Protein AF-A0A738N742-F1 (afdb_monomer_lite)

pLDDT: mean 85.88, std 11.4, range [58.66, 97.5]

Sequence (65 aa):
KYKVDQIYVLRKQKNTDREYRFLDGYVKNPIYEDAVMHLFILVKDFLTSDWEGGVNYGLQNGYLL

Structure (mmCIF, N/CA/C/O backbone):
data_AF-A0A738N742-F1
#
_entry.id   AF-A0A738N742-F1
#
loop_
_atom_site.group_PDB
_atom_site.id
_atom_site.type_symbol
_atom_site.label_atom_id
_atom_site.label_alt_id
_atom_site.label_comp_id
_atom_site.label_asym_id
_atom_site.label_entity_id
_atom_site.label_seq_id
_atom_site.pdbx_PDB_ins_code
_atom_site.Cartn_x
_atom_site.Cartn_y
_atom_site.Cartn_z
_atom_site.occupancy
_atom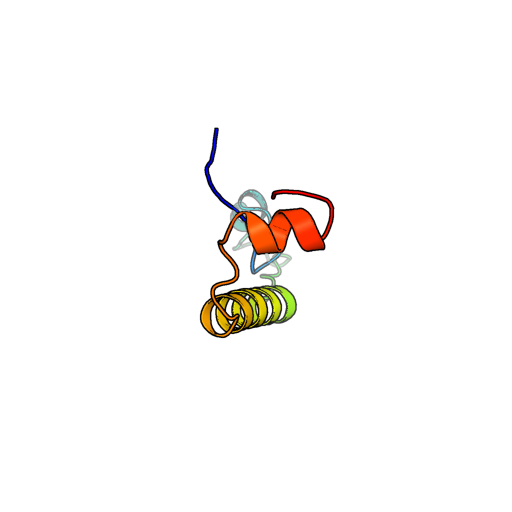_site.B_iso_or_equiv
_atom_site.auth_seq_id
_atom_site.auth_comp_id
_atom_site.auth_asym_id
_atom_site.auth_atom_id
_atom_site.pdbx_PDB_model_num
ATOM 1 N N . LYS A 1 1 ? 13.958 13.869 2.708 1.00 58.66 1 LYS A N 1
ATOM 2 C CA . LYS A 1 1 ? 14.543 13.071 3.820 1.00 58.66 1 LYS A CA 1
ATOM 3 C C . LYS A 1 1 ? 14.499 11.565 3.551 1.00 58.66 1 LYS A C 1
ATOM 5 O O . LYS A 1 1 ? 15.349 10.871 4.084 1.00 58.66 1 LYS A O 1
ATOM 10 N N . TYR A 1 2 ? 13.595 11.061 2.705 1.00 67.88 2 TYR A N 1
ATOM 11 C CA . TYR A 1 2 ? 13.568 9.641 2.354 1.00 67.88 2 TYR A CA 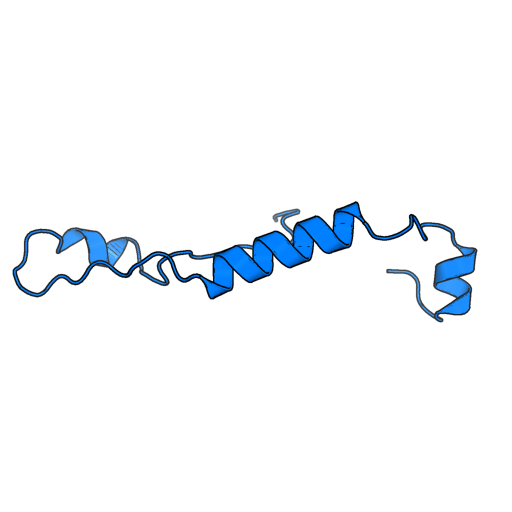1
ATOM 12 C C . TYR A 1 2 ? 13.599 9.470 0.837 1.00 67.88 2 TYR A C 1
ATOM 14 O O . TYR A 1 2 ? 12.881 10.173 0.135 1.00 67.88 2 TYR A O 1
ATOM 22 N N . LYS A 1 3 ? 14.469 8.572 0.363 1.00 84.44 3 LYS A N 1
ATOM 23 C CA . LYS A 1 3 ? 14.467 8.025 -1.000 1.00 84.44 3 LYS A CA 1
ATOM 24 C C . LYS A 1 3 ? 13.506 6.833 -1.019 1.00 84.44 3 LYS A C 1
ATOM 26 O O . LYS A 1 3 ? 13.938 5.691 -1.103 1.00 84.44 3 LYS A O 1
ATOM 31 N N . VAL A 1 4 ? 12.241 7.104 -0.721 1.00 87.06 4 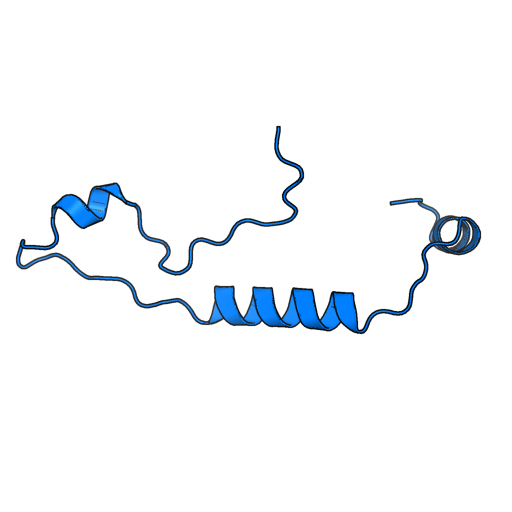VAL A N 1
ATOM 32 C CA . VAL A 1 4 ? 11.186 6.092 -0.652 1.00 87.06 4 VAL A CA 1
ATOM 33 C C . VAL A 1 4 ? 10.128 6.513 -1.646 1.00 87.06 4 VAL A C 1
ATOM 35 O O . VAL A 1 4 ? 9.563 7.595 -1.494 1.00 87.06 4 VAL A O 1
ATOM 38 N N . ASP A 1 5 ? 9.883 5.660 -2.633 1.00 87.69 5 ASP A N 1
ATOM 39 C CA . ASP A 1 5 ? 8.970 5.965 -3.733 1.00 87.69 5 ASP A CA 1
ATOM 40 C C . ASP A 1 5 ? 7.506 5.898 -3.283 1.00 87.69 5 ASP A C 1
ATOM 42 O O . ASP A 1 5 ? 6.690 6.710 -3.706 1.00 87.69 5 ASP A O 1
ATOM 46 N N . GLN A 1 6 ? 7.170 4.979 -2.366 1.00 89.88 6 GLN A N 1
ATOM 47 C CA . GLN A 1 6 ? 5.799 4.808 -1.883 1.00 89.88 6 GLN A CA 1
ATOM 48 C C . GLN A 1 6 ? 5.733 4.209 -0.468 1.00 89.88 6 GLN A C 1
ATOM 50 O O . GLN A 1 6 ? 6.547 3.367 -0.088 1.00 89.88 6 GLN A O 1
ATOM 55 N N . ILE A 1 7 ? 4.723 4.610 0.316 1.00 92.75 7 ILE A N 1
ATOM 56 C CA . ILE A 1 7 ? 4.408 4.039 1.638 1.00 92.75 7 ILE A CA 1
ATOM 57 C C . ILE A 1 7 ? 2.952 3.561 1.645 1.00 92.75 7 ILE A C 1
ATOM 59 O O . ILE A 1 7 ? 2.048 4.319 1.294 1.00 92.75 7 ILE A O 1
ATOM 63 N N . TYR A 1 8 ? 2.719 2.325 2.096 1.00 93.44 8 TYR A N 1
ATOM 64 C CA . TYR A 1 8 ? 1.384 1.732 2.231 1.00 93.44 8 TYR A CA 1
ATOM 65 C C . TYR A 1 8 ? 1.033 1.448 3.693 1.00 93.44 8 TYR A C 1
ATOM 67 O O . TYR A 1 8 ? 1.836 0.897 4.445 1.00 93.44 8 TYR A O 1
ATOM 75 N N . VAL A 1 9 ? -0.210 1.749 4.084 1.00 94.69 9 VAL A N 1
ATOM 76 C CA . VAL A 1 9 ? -0.778 1.370 5.389 1.00 94.69 9 VAL A CA 1
ATOM 77 C C . VAL A 1 9 ? -1.809 0.263 5.184 1.00 94.69 9 VAL A C 1
ATOM 79 O O . VAL A 1 9 ? -2.991 0.519 4.970 1.00 94.69 9 VAL A O 1
ATOM 82 N N . LEU A 1 10 ? -1.360 -0.988 5.291 1.00 95.50 10 LEU A N 1
ATOM 83 C CA . LEU A 1 10 ? -2.130 -2.180 4.905 1.00 95.50 10 LEU A CA 1
ATOM 84 C C . LEU A 1 10 ? -3.491 -2.335 5.594 1.00 95.50 10 LEU A C 1
ATOM 86 O O . LEU A 1 10 ? -4.405 -2.903 5.012 1.00 95.50 10 LEU A O 1
ATOM 90 N N . ARG A 1 11 ? -3.634 -1.864 6.836 1.00 94.44 11 ARG A N 1
ATOM 91 C CA . ARG A 1 11 ? -4.883 -1.971 7.616 1.00 94.44 11 ARG A CA 1
ATOM 92 C C . ARG A 1 11 ? -5.631 -0.648 7.742 1.00 94.44 11 ARG A C 1
ATOM 94 O O . ARG A 1 11 ? -6.635 -0.595 8.442 1.00 94.44 11 ARG A O 1
ATOM 101 N N . LYS A 1 12 ? -5.119 0.425 7.125 1.00 93.56 12 LYS A N 1
ATOM 102 C CA . LYS A 1 12 ? -5.667 1.792 7.220 1.00 93.56 12 LYS A CA 1
ATOM 103 C C . LYS A 1 12 ? -6.062 2.167 8.665 1.00 93.56 12 LYS A C 1
ATOM 105 O O . LYS A 1 12 ? -7.120 2.734 8.900 1.00 93.56 12 LYS A O 1
ATOM 110 N N . GLN A 1 13 ? -5.230 1.782 9.636 1.00 92.50 13 GLN A N 1
ATOM 111 C CA . GLN A 1 13 ? -5.513 1.894 11.070 1.00 92.50 13 GLN A CA 1
ATOM 112 C C . GLN A 1 13 ? -4.344 2.575 11.778 1.00 92.50 13 GLN A C 1
ATOM 114 O O . GLN A 1 13 ? -3.183 2.284 11.470 1.00 92.50 13 GLN A O 1
ATOM 119 N N . LYS A 1 14 ? -4.637 3.472 12.727 1.00 92.00 14 LYS A N 1
ATOM 120 C CA . LYS A 1 14 ? -3.597 4.135 13.517 1.00 92.00 14 LYS A CA 1
ATOM 121 C C . LYS A 1 14 ? -3.062 3.175 14.572 1.00 92.00 14 LYS A C 1
ATOM 123 O O . LYS A 1 14 ? -3.772 2.312 15.082 1.00 92.00 14 LYS A O 1
ATOM 128 N N . ASN A 1 15 ? -1.790 3.336 14.927 1.00 91.06 15 ASN A N 1
ATOM 129 C CA . ASN A 1 15 ? -1.201 2.497 15.965 1.00 91.06 15 ASN A CA 1
ATOM 130 C C . ASN A 1 15 ? -1.818 2.769 17.351 1.00 91.06 15 ASN A C 1
ATOM 132 O O . ASN A 1 15 ? -1.949 1.829 18.125 1.00 91.06 15 ASN A O 1
ATOM 136 N N . THR A 1 16 ? -2.252 4.005 17.621 1.00 89.00 16 THR A N 1
ATOM 137 C CA . THR A 1 16 ? -2.948 4.410 18.860 1.00 89.00 16 THR A CA 1
ATOM 138 C C . THR A 1 16 ? -4.216 3.602 19.104 1.00 89.00 16 THR A C 1
ATOM 140 O O . THR A 1 16 ? -4.489 3.192 20.223 1.00 89.00 16 THR A O 1
ATOM 143 N N . ASP A 1 17 ? -4.952 3.269 18.043 1.00 85.19 17 ASP A N 1
ATOM 144 C CA . ASP A 1 17 ? -6.213 2.534 18.165 1.00 85.19 17 ASP A CA 1
ATOM 145 C C . ASP A 1 17 ? -5.988 1.115 18.723 1.00 85.19 17 ASP A C 1
ATOM 147 O O . ASP A 1 17 ? -6.895 0.517 19.295 1.00 85.19 17 ASP A O 1
ATOM 151 N N . ARG A 1 18 ? -4.765 0.569 18.605 1.00 86.62 18 ARG A N 1
ATOM 152 C CA . ARG A 1 18 ? -4.402 -0.754 19.141 1.00 86.62 18 ARG A CA 1
ATOM 153 C C . ARG A 1 18 ? -4.293 -0.787 20.663 1.00 86.62 18 ARG A C 1
ATOM 155 O O . ARG A 1 18 ? -4.266 -1.891 21.206 1.00 86.62 18 ARG A O 1
ATOM 162 N N . GLU A 1 19 ? -4.211 0.358 21.333 1.00 89.94 19 GLU A N 1
ATOM 163 C CA . GLU A 1 19 ? -4.191 0.435 22.800 1.00 89.94 19 GLU A CA 1
ATOM 164 C C . GLU A 1 19 ? -5.509 -0.081 23.396 1.00 89.94 19 GLU A C 1
ATOM 166 O O . GLU A 1 19 ? -5.519 -0.699 24.456 1.00 89.94 19 GLU A O 1
ATOM 171 N N . TYR A 1 20 ? -6.606 0.046 22.647 1.00 89.56 20 TYR A N 1
ATOM 172 C CA . TYR A 1 20 ? -7.942 -0.404 23.034 1.00 89.56 20 TYR A CA 1
ATOM 173 C C . TYR A 1 20 ? -8.253 -1.855 22.644 1.00 89.56 20 TYR A C 1
ATOM 175 O O . TYR A 1 20 ? -9.405 -2.262 22.713 1.00 89.56 20 TYR A O 1
ATOM 183 N N . ARG A 1 21 ? -7.258 -2.661 22.237 1.00 87.12 21 ARG A N 1
ATOM 184 C CA . ARG A 1 21 ? -7.466 -4.015 21.673 1.00 87.12 21 ARG A CA 1
ATOM 185 C C . ARG A 1 21 ? -8.319 -4.952 22.535 1.00 87.12 21 ARG A C 1
ATOM 187 O O . ARG A 1 21 ? -8.934 -5.863 21.990 1.00 87.12 21 ARG A O 1
ATOM 194 N N . PHE A 1 22 ? -8.292 -4.770 23.851 1.00 90.56 22 PHE A N 1
ATOM 195 C CA . PHE A 1 22 ? -9.020 -5.605 24.808 1.00 90.56 22 PHE A CA 1
ATOM 196 C C . PHE A 1 22 ? -10.398 -5.048 25.185 1.00 90.56 22 PHE A C 1
ATOM 198 O O . PHE A 1 22 ? -11.088 -5.665 25.984 1.00 90.56 22 PHE A O 1
ATOM 205 N N . LEU A 1 23 ? -10.789 -3.889 24.647 1.00 92.00 23 LEU A N 1
ATOM 206 C CA . LEU A 1 23 ? -12.134 -3.352 24.822 1.00 92.00 23 LEU A CA 1
ATOM 207 C C . LEU A 1 23 ? -13.087 -4.005 23.820 1.00 92.00 23 LEU A C 1
ATOM 209 O O . LEU A 1 23 ? -12.738 -4.187 22.653 1.00 92.00 23 LEU A O 1
ATOM 213 N N . ASP A 1 24 ? -14.317 -4.266 24.256 1.00 87.88 24 ASP A N 1
ATOM 214 C CA . ASP A 1 24 ? -15.336 -4.979 23.472 1.00 87.88 24 ASP A CA 1
ATOM 215 C C . ASP A 1 24 ? -15.694 -4.293 22.138 1.00 87.88 24 ASP A C 1
ATOM 217 O O . ASP A 1 24 ? -16.181 -4.936 21.213 1.00 87.88 24 ASP A O 1
ATOM 221 N N . GLY A 1 25 ? -15.426 -2.988 22.007 1.00 88.25 25 GLY A N 1
ATOM 222 C CA . GLY A 1 25 ? -15.678 -2.214 20.786 1.00 88.25 25 GLY A CA 1
ATOM 223 C C . GLY A 1 25 ? -14.531 -2.197 19.769 1.00 88.25 25 GLY A C 1
ATOM 224 O O . GLY A 1 25 ? -14.665 -1.573 18.716 1.00 88.25 25 GLY A O 1
ATOM 225 N N . TYR A 1 26 ? -13.386 -2.821 20.058 1.00 91.25 26 TYR A N 1
ATOM 226 C CA . TYR A 1 26 ? -12.238 -2.763 19.157 1.00 91.25 26 TYR A CA 1
ATOM 227 C C . TYR A 1 26 ? -12.420 -3.672 17.938 1.00 91.25 26 TYR A C 1
ATOM 229 O O . TYR A 1 26 ? -12.445 -4.899 18.038 1.00 91.25 26 TYR A O 1
ATOM 237 N N . VAL A 1 27 ? -12.434 -3.060 16.752 1.00 90.94 27 VAL A N 1
ATOM 238 C CA . VAL A 1 27 ? -12.450 -3.776 15.474 1.00 90.94 27 VAL A CA 1
ATOM 239 C C . VAL A 1 27 ? -11.073 -3.689 14.825 1.00 90.94 27 VAL A C 1
ATOM 241 O O . VAL A 1 27 ? -10.552 -2.614 14.527 1.00 90.94 27 VAL A O 1
ATOM 244 N N . LYS A 1 28 ? -10.456 -4.850 14.595 1.00 92.00 28 LYS A N 1
ATOM 245 C CA . LYS A 1 28 ? -9.198 -4.948 13.853 1.00 92.00 28 LYS A CA 1
ATOM 246 C C . LYS A 1 28 ? -9.493 -4.940 12.357 1.00 92.00 28 LYS A C 1
ATOM 248 O O . LYS A 1 28 ? -10.033 -5.917 11.841 1.00 92.00 28 LYS A O 1
ATOM 253 N N . ASN A 1 29 ? -9.046 -3.903 11.652 1.00 94.75 29 ASN A N 1
ATOM 254 C CA . ASN A 1 29 ? -9.215 -3.844 10.202 1.00 94.75 29 ASN A CA 1
ATOM 255 C C . ASN A 1 29 ? -8.470 -5.001 9.512 1.00 94.75 29 ASN A C 1
ATOM 257 O O . ASN A 1 29 ? -7.348 -5.346 9.927 1.00 94.75 29 ASN A O 1
ATOM 261 N N . PRO A 1 30 ? -9.049 -5.600 8.456 1.00 95.38 30 PRO A N 1
ATOM 262 C CA . PRO A 1 30 ? -8.347 -6.571 7.628 1.00 95.38 30 PRO A CA 1
ATOM 263 C C . PRO A 1 30 ? -7.167 -5.906 6.907 1.00 95.38 30 PRO A C 1
ATOM 265 O O . PRO A 1 30 ? -7.002 -4.686 6.924 1.00 95.38 30 PRO A O 1
ATOM 268 N N . ILE A 1 31 ? -6.308 -6.721 6.297 1.00 95.62 31 ILE A N 1
ATOM 269 C CA . ILE A 1 31 ? -5.385 -6.190 5.292 1.00 95.62 31 ILE A CA 1
ATOM 270 C C . ILE A 1 31 ? -6.234 -5.887 4.065 1.00 95.62 31 ILE A C 1
ATOM 272 O O . ILE A 1 31 ? -6.942 -6.774 3.593 1.00 95.62 31 ILE A O 1
ATOM 276 N N . TYR A 1 32 ? -6.198 -4.648 3.593 1.00 96.75 32 TYR A N 1
ATOM 277 C CA . TYR A 1 32 ? -6.938 -4.282 2.401 1.00 96.75 32 TYR A CA 1
ATOM 278 C C . TYR A 1 32 ? -6.202 -4.780 1.159 1.00 96.75 32 TYR A C 1
ATOM 280 O O . TYR A 1 32 ? -5.001 -4.559 0.992 1.00 96.75 32 TYR A O 1
ATOM 288 N N . GLU A 1 33 ? -6.947 -5.477 0.308 1.00 97.19 33 GLU A N 1
ATOM 289 C CA . GLU A 1 33 ? -6.445 -6.073 -0.925 1.00 97.19 33 GLU A CA 1
ATOM 290 C C . GLU A 1 33 ? -5.949 -5.014 -1.913 1.00 97.19 33 GLU A C 1
ATOM 292 O O . GLU A 1 33 ? -4.937 -5.228 -2.570 1.00 97.19 33 GLU A O 1
ATOM 297 N N . ASP A 1 34 ? -6.589 -3.845 -1.958 1.00 95.62 34 ASP A N 1
ATOM 298 C CA . ASP A 1 34 ? -6.218 -2.740 -2.848 1.00 95.62 34 ASP A CA 1
ATOM 299 C C . ASP A 1 34 ? -4.746 -2.322 -2.696 1.00 95.62 34 ASP A C 1
ATOM 301 O O . ASP A 1 34 ? -4.035 -2.174 -3.688 1.00 95.62 34 ASP A O 1
ATOM 305 N N . ALA A 1 35 ? -4.256 -2.205 -1.460 1.00 94.25 35 ALA A N 1
ATOM 306 C CA . ALA A 1 35 ? -2.869 -1.859 -1.172 1.00 94.25 35 ALA A CA 1
ATOM 307 C C . ALA A 1 35 ? -1.894 -2.953 -1.633 1.00 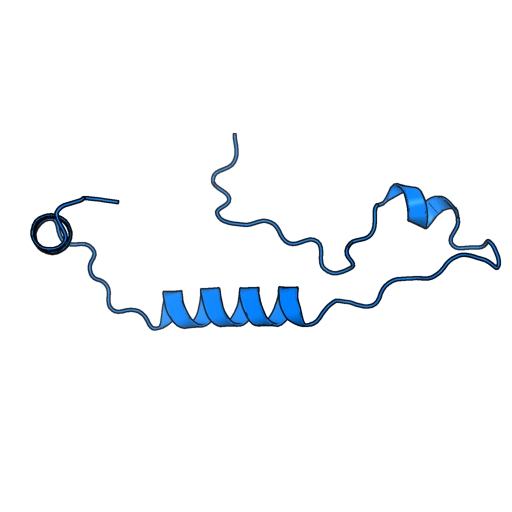94.25 35 ALA A C 1
ATOM 309 O O . ALA A 1 35 ? -0.812 -2.646 -2.132 1.00 94.25 35 ALA A O 1
ATOM 310 N N . VAL A 1 36 ? -2.276 -4.223 -1.480 1.00 96.56 36 VAL A N 1
ATOM 311 C CA . VAL A 1 36 ? -1.453 -5.369 -1.891 1.00 96.56 36 VAL A CA 1
ATOM 312 C C . VAL A 1 36 ? -1.414 -5.479 -3.410 1.00 96.56 36 VAL A C 1
ATOM 314 O O . VAL A 1 36 ? -0.336 -5.597 -3.987 1.00 96.56 36 VAL A O 1
ATOM 317 N N . MET A 1 37 ? -2.573 -5.388 -4.059 1.00 97.50 37 MET A N 1
ATOM 318 C CA . MET A 1 37 ? -2.697 -5.479 -5.510 1.00 97.50 37 MET A CA 1
ATOM 319 C C . MET A 1 37 ? -1.992 -4.322 -6.202 1.00 97.50 37 MET A C 1
ATOM 321 O O . MET A 1 37 ? -1.274 -4.547 -7.171 1.00 97.50 37 MET A O 1
ATOM 325 N N . HIS A 1 38 ? -2.118 -3.102 -5.680 1.00 96.31 38 HIS A N 1
ATOM 326 C CA . HIS A 1 38 ? -1.400 -1.960 -6.230 1.00 96.31 38 HIS A CA 1
ATOM 327 C C . HIS A 1 38 ? 0.117 -2.123 -6.090 1.00 96.31 38 HIS A C 1
ATOM 329 O O . HIS A 1 38 ? 0.846 -1.850 -7.041 1.00 96.31 38 HIS A O 1
ATOM 335 N N . LEU A 1 39 ? 0.612 -2.570 -4.930 1.00 96.38 39 LEU A N 1
ATOM 336 C CA . LEU A 1 39 ? 2.042 -2.834 -4.746 1.00 96.38 39 LEU A CA 1
ATOM 337 C C . LEU A 1 39 ? 2.533 -3.916 -5.716 1.00 96.38 39 LEU A C 1
ATOM 339 O O . LEU A 1 39 ? 3.572 -3.750 -6.348 1.00 96.38 39 LEU A O 1
ATOM 343 N N . PHE A 1 40 ? 1.777 -5.005 -5.852 1.00 96.94 40 PHE A N 1
ATOM 344 C CA . PHE A 1 40 ? 2.116 -6.102 -6.752 1.00 96.94 40 PHE A CA 1
ATOM 345 C C . PHE A 1 40 ? 2.175 -5.646 -8.211 1.00 96.94 40 PHE A C 1
ATOM 347 O O . PHE A 1 40 ? 3.162 -5.921 -8.887 1.00 96.94 40 PHE A O 1
ATOM 354 N N . ILE A 1 41 ? 1.146 -4.937 -8.683 1.00 97.31 41 ILE A N 1
ATOM 355 C CA . ILE A 1 41 ? 1.080 -4.435 -10.059 1.00 97.31 41 ILE A CA 1
ATOM 356 C C . ILE A 1 41 ? 2.239 -3.478 -10.323 1.00 97.31 41 ILE A C 1
ATOM 358 O O . ILE A 1 41 ? 2.951 -3.681 -11.295 1.00 97.31 41 ILE A O 1
ATOM 362 N N . LEU A 1 42 ? 2.495 -2.522 -9.424 1.00 95.62 42 LEU A N 1
ATOM 363 C CA . LEU A 1 42 ? 3.583 -1.554 -9.577 1.00 95.62 42 LEU A CA 1
ATOM 364 C C . LEU A 1 42 ? 4.948 -2.240 -9.700 1.00 95.62 42 LEU A C 1
ATOM 366 O O . LEU A 1 42 ? 5.724 -1.914 -10.592 1.00 95.62 42 LEU A O 1
ATOM 370 N N . VAL A 1 43 ? 5.237 -3.207 -8.826 1.00 95.38 43 VAL A N 1
ATOM 371 C CA . VAL A 1 43 ? 6.506 -3.948 -8.864 1.00 95.38 43 VAL A CA 1
ATOM 372 C C . VAL A 1 43 ? 6.599 -4.808 -10.119 1.00 95.38 43 VAL A C 1
ATOM 374 O O 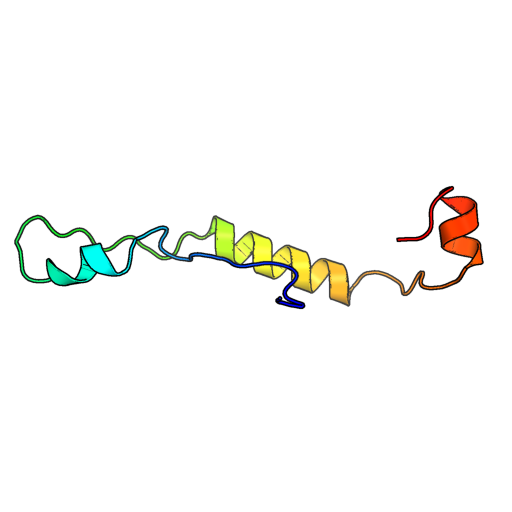. VAL A 1 43 ? 7.636 -4.817 -10.773 1.00 95.38 43 VAL A O 1
ATOM 377 N N . LYS A 1 44 ? 5.529 -5.527 -10.467 1.00 96.38 44 LYS A N 1
ATOM 378 C CA . LYS A 1 44 ? 5.481 -6.358 -11.672 1.00 96.38 44 LYS A CA 1
ATOM 379 C C . LYS A 1 44 ? 5.722 -5.498 -12.912 1.00 96.38 44 LYS A C 1
ATOM 381 O O . LYS A 1 44 ? 6.611 -5.828 -13.683 1.00 96.38 44 LYS A O 1
ATOM 386 N N . ASP A 1 45 ? 4.996 -4.394 -13.058 1.00 94.81 45 ASP A N 1
ATOM 387 C CA . ASP A 1 45 ? 5.101 -3.497 -14.207 1.00 94.81 45 ASP A CA 1
ATOM 388 C C . ASP A 1 45 ? 6.510 -2.895 -14.307 1.00 94.81 45 ASP A C 1
ATOM 390 O O . ASP A 1 45 ? 7.093 -2.934 -15.383 1.00 94.81 45 ASP A O 1
ATOM 394 N N . PHE A 1 46 ? 7.103 -2.455 -13.190 1.00 90.88 46 PHE A N 1
ATOM 395 C CA . PHE A 1 46 ? 8.488 -1.963 -13.148 1.00 90.88 46 PHE A CA 1
ATOM 396 C C . PHE A 1 46 ? 9.526 -3.029 -13.533 1.00 90.88 46 PHE A C 1
ATOM 398 O O . PHE A 1 46 ? 10.519 -2.733 -14.190 1.00 90.88 46 PHE A O 1
ATOM 405 N N . LEU A 1 47 ? 9.326 -4.283 -13.120 1.00 91.62 47 LEU A N 1
ATOM 406 C CA . LEU A 1 47 ? 10.247 -5.374 -13.452 1.00 91.62 47 LEU A CA 1
ATOM 407 C C . LEU A 1 47 ? 10.076 -5.881 -14.888 1.00 91.62 47 LEU A C 1
ATOM 409 O O . LEU A 1 47 ? 11.000 -6.486 -15.426 1.00 91.62 47 LEU A O 1
ATOM 413 N N . THR A 1 48 ? 8.902 -5.675 -15.489 1.00 92.06 48 THR A N 1
ATOM 414 C CA . THR A 1 48 ? 8.606 -6.077 -16.872 1.00 92.06 48 THR A CA 1
ATOM 415 C C . THR A 1 48 ? 8.715 -4.939 -17.881 1.00 92.06 48 THR A C 1
ATOM 417 O O . THR A 1 48 ? 8.616 -5.202 -19.075 1.00 92.06 48 THR A O 1
ATOM 420 N N . SER A 1 49 ? 8.878 -3.691 -17.435 1.00 85.50 49 SER A N 1
ATOM 421 C CA . SER A 1 49 ? 9.081 -2.560 -18.335 1.00 85.50 49 SER A CA 1
ATOM 422 C C . SER A 1 49 ? 10.450 -2.652 -18.989 1.00 85.50 49 SER A C 1
ATOM 424 O O . SER A 1 49 ? 11.447 -2.930 -18.314 1.00 85.50 49 SER A O 1
ATOM 426 N N . ASP A 1 50 ? 10.499 -2.378 -20.289 1.00 81.00 50 ASP A N 1
ATOM 427 C CA . ASP A 1 50 ? 11.761 -2.255 -21.000 1.00 81.00 50 ASP A CA 1
ATOM 428 C C . ASP A 1 50 ? 12.606 -1.137 -20.381 1.00 81.00 50 ASP A C 1
ATOM 430 O O . ASP A 1 50 ? 12.104 -0.108 -19.919 1.00 81.00 50 ASP A O 1
ATOM 434 N N . TRP A 1 51 ? 13.921 -1.338 -20.357 1.00 70.88 51 TRP A N 1
ATOM 435 C CA . TRP A 1 51 ? 14.831 -0.289 -19.922 1.00 70.88 51 TRP A CA 1
ATOM 436 C C . TRP A 1 51 ? 14.889 0.811 -20.988 1.00 70.88 51 TRP A C 1
ATOM 438 O O . TRP A 1 51 ? 15.645 0.726 -21.955 1.00 70.88 51 TRP A O 1
ATOM 448 N N . GLU A 1 52 ? 14.124 1.878 -20.787 1.00 65.81 52 GLU A N 1
ATOM 449 C CA . GLU A 1 52 ? 14.082 3.048 -21.675 1.00 65.81 52 GLU A CA 1
ATOM 450 C C . GLU A 1 52 ? 15.009 4.188 -21.193 1.00 65.81 52 GLU A C 1
ATOM 452 O O . GLU A 1 52 ? 14.822 5.363 -21.501 1.00 65.81 52 GLU A O 1
ATOM 457 N N . GLY A 1 53 ? 16.051 3.860 -20.421 1.00 59.50 53 GLY A N 1
ATOM 458 C CA . GLY A 1 53 ? 16.917 4.814 -19.710 1.00 59.50 53 GLY A CA 1
ATOM 459 C C . GLY A 1 53 ? 17.958 5.556 -20.562 1.00 59.50 53 GLY A C 1
ATOM 460 O O . GLY A 1 53 ? 19.063 5.819 -20.088 1.00 59.50 53 GLY A O 1
ATOM 461 N N . GLY A 1 54 ? 17.658 5.857 -21.827 1.00 65.88 54 GLY A N 1
ATOM 462 C CA . GLY A 1 54 ? 18.533 6.633 -22.707 1.00 65.88 54 GLY A CA 1
ATOM 463 C C . GLY A 1 54 ? 18.090 8.092 -22.825 1.00 65.88 54 GLY A C 1
ATOM 464 O O . GLY A 1 54 ? 16.904 8.370 -22.957 1.00 65.88 54 GLY A O 1
ATOM 465 N N . VAL A 1 55 ? 19.039 9.035 -22.889 1.00 63.62 55 VAL A N 1
ATOM 466 C CA . VAL A 1 55 ? 18.758 10.474 -23.119 1.00 63.62 55 VAL A CA 1
ATOM 467 C C . VAL A 1 55 ? 17.875 10.695 -24.359 1.00 63.62 55 VAL A C 1
ATOM 469 O O . VAL A 1 55 ? 17.011 11.566 -24.356 1.00 63.62 55 VAL A O 1
ATOM 472 N N . ASN A 1 56 ? 18.029 9.861 -25.392 1.00 67.69 56 ASN A N 1
ATOM 473 C CA . ASN A 1 56 ? 17.205 9.907 -26.604 1.00 67.69 56 ASN A CA 1
ATOM 474 C C . ASN A 1 56 ? 15.723 9.591 -26.355 1.00 67.69 56 ASN A C 1
ATOM 476 O O . ASN A 1 56 ? 14.875 10.165 -27.029 1.00 67.69 56 ASN A O 1
ATOM 480 N N . TYR A 1 57 ? 15.408 8.723 -25.392 1.00 70.50 57 TYR A N 1
ATOM 481 C CA . TYR A 1 57 ? 14.028 8.383 -25.053 1.00 70.50 57 TYR A CA 1
ATOM 482 C C . TYR A 1 57 ? 13.331 9.546 -24.333 1.00 70.50 57 TYR A C 1
ATOM 484 O O . TYR A 1 57 ? 12.239 9.962 -24.717 1.00 70.50 57 TYR A O 1
ATOM 492 N N . GLY A 1 58 ? 14.006 10.171 -23.362 1.00 66.62 58 GLY A N 1
ATOM 493 C CA . GLY A 1 58 ? 13.477 11.375 -22.712 1.00 66.62 58 GLY A CA 1
ATOM 494 C C . GLY A 1 58 ? 13.392 12.588 -23.648 1.00 66.62 58 GLY A C 1
ATOM 495 O O . GLY A 1 58 ? 12.451 13.374 -23.568 1.00 66.62 58 GLY A O 1
ATOM 496 N N . LEU A 1 59 ? 14.314 12.715 -24.610 1.00 71.69 59 LEU A N 1
ATOM 497 C CA . LEU A 1 59 ? 14.219 13.732 -25.664 1.00 71.69 59 LEU A CA 1
ATOM 498 C C . LEU A 1 59 ? 13.013 13.505 -26.591 1.00 71.69 59 LEU A C 1
ATOM 500 O O . LEU A 1 59 ? 12.370 14.479 -26.973 1.00 71.69 59 LEU A O 1
ATOM 504 N N . GLN A 1 60 ? 12.674 12.253 -26.926 1.00 76.12 60 GLN A N 1
ATOM 505 C CA . GLN A 1 60 ? 11.478 11.929 -27.718 1.00 76.12 60 GLN A CA 1
ATOM 506 C C . GLN A 1 60 ? 10.175 12.232 -26.967 1.00 76.12 60 GLN A C 1
ATOM 508 O O . GLN A 1 60 ? 9.231 12.735 -27.571 1.00 76.12 60 GLN A O 1
ATOM 513 N N . ASN A 1 61 ? 10.143 11.995 -25.654 1.00 75.12 61 ASN A N 1
ATOM 514 C CA . ASN A 1 61 ? 8.985 12.294 -24.805 1.00 75.12 61 ASN A CA 1
ATOM 515 C C . ASN A 1 61 ? 8.880 13.778 -24.402 1.00 75.12 61 ASN A C 1
ATOM 517 O O . ASN A 1 61 ? 7.882 14.191 -23.812 1.00 75.12 61 ASN A O 1
ATOM 521 N N . GLY A 1 62 ? 9.886 14.596 -24.733 1.00 78.94 62 GLY A N 1
ATOM 522 C CA . GLY A 1 62 ? 9.916 16.031 -24.440 1.00 78.94 62 GLY A CA 1
ATOM 523 C C . GLY A 1 62 ? 10.255 16.382 -22.986 1.00 78.94 62 GLY A C 1
ATOM 524 O O . GLY A 1 62 ? 10.208 17.558 -22.624 1.00 78.94 62 GLY A O 1
ATOM 525 N N . TYR A 1 63 ? 10.609 15.397 -22.156 1.00 70.38 63 TYR A N 1
ATOM 526 C CA . TYR A 1 63 ? 11.050 15.586 -20.775 1.00 70.38 63 TYR A CA 1
ATOM 527 C C . TYR A 1 63 ? 11.959 14.436 -20.310 1.00 70.38 63 TYR A C 1
ATOM 529 O O . TYR A 1 63 ? 11.813 13.287 -20.722 1.00 70.38 63 TYR A O 1
ATOM 537 N N . LEU A 1 64 ? 12.898 14.751 -19.416 1.00 67.94 64 LEU A N 1
ATOM 538 C CA . LEU A 1 64 ? 13.760 13.781 -18.737 1.00 67.94 64 LEU A CA 1
ATOM 539 C C . LEU A 1 64 ? 13.267 13.682 -17.286 1.00 67.94 64 LEU A C 1
ATOM 541 O O . LEU A 1 64 ? 13.367 14.668 -16.555 1.00 67.94 64 LEU A O 1
ATOM 545 N N . LEU A 1 65 ? 12.671 12.545 -16.913 1.00 61.91 65 LEU A N 1
ATOM 546 C CA . LEU A 1 65 ? 12.352 12.204 -15.518 1.00 61.91 65 LEU A CA 1
ATOM 547 C C . LEU A 1 65 ? 13.580 11.612 -14.821 1.00 61.91 65 LEU A C 1
ATOM 549 O O . LEU A 1 65 ? 14.288 10.813 -15.474 1.00 61.91 65 LEU A O 1
#

Radius of gy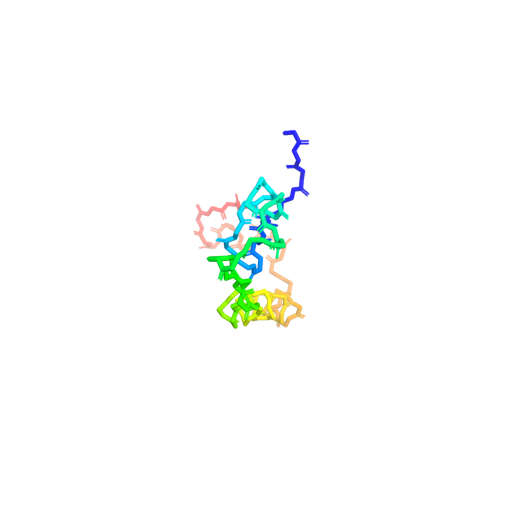ration: 19.54 Å; chains: 1; bounding box: 34×23×52 Å

Organism: Salmonella hadar (NCBI:txid149385)

Foldseek 3Di:
DDPDPDDDDQQPDDPVLCVCVVPPPRDGGDRDVVRVVVVVCVVVCVVPDDPQPDPVSCVVVVHDD

Secondary structure (DSSP, 8-state):
----S----TT---SGGGGGTTSTT---PPPPHHHHHHHHHHHHHHHHS----SHHHHHHHT---